Protein AF-A0A1V5IBP4-F1 (afdb_monomer_lite)

Secondary structure (DSSP, 8-state):
-----TT------TT---EETTEEPBPP--------SSS-HHHHHHHHHHHHHHHHHHHHTTSSB--

Structure (mmCIF, N/CA/C/O backbone):
data_AF-A0A1V5IBP4-F1
#
_entry.id   AF-A0A1V5IBP4-F1
#
loop_
_atom_site.group_PDB
_atom_site.id
_atom_site.type_symbol
_atom_site.label_atom_id
_atom_site.label_alt_id
_atom_site.label_comp_id
_atom_site.label_asym_id
_atom_site.label_entity_id
_atom_site.label_seq_id
_atom_site.pdbx_PDB_ins_code
_atom_site.Cartn_x
_atom_site.Cartn_y
_atom_site.Cartn_z
_atom_site.occupancy
_atom_site.B_iso_or_equiv
_atom_site.auth_seq_id
_atom_site.auth_comp_id
_atom_site.auth_asym_id
_atom_site.auth_atom_id
_atom_site.pdbx_PDB_model_num
ATOM 1 N N . MET A 1 1 ? -4.203 -4.810 24.207 1.00 61.44 1 MET A N 1
ATOM 2 C CA . MET A 1 1 ? -3.735 -5.544 23.014 1.00 61.44 1 MET A CA 1
ATOM 3 C C . MET A 1 1 ? -4.958 -5.969 22.228 1.00 61.44 1 MET A C 1
ATOM 5 O O . MET A 1 1 ? -5.781 -6.682 22.787 1.00 61.44 1 MET A O 1
ATOM 9 N N . LEU A 1 2 ? -5.113 -5.506 20.988 1.00 80.19 2 LEU A N 1
ATOM 10 C CA . LEU A 1 2 ? -6.093 -6.095 20.075 1.00 80.19 2 LEU A CA 1
ATOM 11 C C . LEU A 1 2 ? -5.480 -7.386 19.518 1.00 80.19 2 LEU A C 1
ATOM 13 O O . LEU A 1 2 ? -4.366 -7.344 19.008 1.00 80.19 2 LEU A O 1
ATOM 17 N N . THR A 1 3 ? -6.169 -8.520 19.659 1.00 87.12 3 THR A N 1
ATOM 18 C CA . THR A 1 3 ? -5.730 -9.812 19.105 1.00 87.12 3 THR A CA 1
ATOM 19 C C . THR A 1 3 ? -6.823 -10.344 18.200 1.00 87.12 3 THR A C 1
ATOM 21 O O . THR A 1 3 ? -7.941 -10.559 18.659 1.00 87.12 3 THR A O 1
ATOM 24 N N . VAL A 1 4 ? -6.495 -10.562 16.930 1.00 88.25 4 VAL A N 1
ATOM 25 C CA . VAL A 1 4 ? -7.377 -11.215 15.960 1.00 88.25 4 VAL A CA 1
ATOM 26 C C . VAL A 1 4 ? -6.893 -12.653 15.832 1.00 88.25 4 VAL A C 1
ATOM 28 O O . VAL A 1 4 ? -5.759 -12.894 15.422 1.00 88.25 4 VAL A O 1
ATOM 31 N N . ALA A 1 5 ? -7.714 -13.604 16.273 1.00 95.62 5 ALA A N 1
ATOM 32 C CA . ALA A 1 5 ? -7.383 -15.023 16.194 1.00 95.62 5 ALA A CA 1
ATOM 33 C C . ALA A 1 5 ? -7.469 -15.535 14.744 1.00 95.62 5 ALA A C 1
ATOM 35 O O . ALA A 1 5 ? -7.994 -14.859 13.859 1.00 95.62 5 ALA A O 1
ATOM 36 N N . SER A 1 6 ? -6.967 -16.750 14.502 1.00 93.62 6 SER A N 1
ATOM 37 C CA . SER A 1 6 ? -7.065 -17.397 13.188 1.00 93.62 6 SER A CA 1
ATOM 38 C C . SER A 1 6 ? -8.519 -17.432 12.695 1.00 93.62 6 SER A C 1
ATOM 40 O O . SER A 1 6 ? -9.419 -17.811 13.442 1.00 93.62 6 SER A O 1
ATOM 42 N N . GLY A 1 7 ? -8.739 -17.002 11.449 1.00 92.19 7 GLY A N 1
ATOM 43 C CA . GLY A 1 7 ? -10.067 -16.893 10.835 1.00 92.19 7 GLY A CA 1
ATOM 44 C C . GLY A 1 7 ? -10.851 -15.621 11.185 1.00 92.19 7 GLY A C 1
ATOM 45 O O . GLY A 1 7 ? -11.920 -15.412 10.620 1.00 92.19 7 GLY A O 1
ATOM 46 N N . GLY A 1 8 ? -10.346 -14.766 12.080 1.00 90.12 8 GLY A N 1
ATOM 47 C CA . GLY A 1 8 ? -10.938 -13.460 12.369 1.00 90.12 8 GLY A CA 1
ATOM 48 C C . GLY A 1 8 ? -10.574 -12.406 11.320 1.00 90.12 8 GLY A C 1
ATOM 49 O O . GLY A 1 8 ? -9.504 -12.457 10.716 1.00 90.12 8 GLY A O 1
ATOM 50 N N . SER A 1 9 ? -11.454 -11.425 11.135 1.00 86.62 9 SER A N 1
ATOM 51 C CA . SER A 1 9 ? -11.248 -10.274 10.253 1.00 86.62 9 SER A CA 1
ATOM 52 C C . SER A 1 9 ? -11.288 -8.964 11.041 1.00 86.62 9 SER A C 1
ATOM 54 O O . SER A 1 9 ? -11.927 -8.867 12.089 1.00 86.62 9 SER A O 1
ATOM 56 N N . VAL A 1 10 ? -10.596 -7.947 10.524 1.00 84.25 10 VAL A N 1
ATOM 57 C CA . VAL A 1 10 ? -10.769 -6.549 10.936 1.00 84.25 10 VAL A CA 1
ATOM 58 C C . VAL A 1 10 ? -11.426 -5.847 9.768 1.00 84.25 10 VAL A C 1
ATOM 60 O O . VAL A 1 10 ? -10.828 -5.766 8.698 1.00 84.25 10 VAL A O 1
ATOM 63 N N . ASP A 1 11 ? -12.655 -5.392 9.974 1.00 85.12 11 ASP A N 1
ATOM 64 C CA . ASP A 1 11 ? -13.368 -4.605 8.980 1.00 85.12 11 ASP A CA 1
ATOM 65 C C . ASP A 1 11 ? -13.077 -3.121 9.207 1.00 85.12 11 ASP A C 1
ATOM 67 O O . ASP A 1 11 ? -13.234 -2.607 10.320 1.00 85.12 11 ASP A O 1
ATOM 71 N N . VAL A 1 12 ? -12.591 -2.454 8.165 1.00 81.06 12 VAL A N 1
ATOM 72 C CA . VAL A 1 12 ? -12.355 -1.012 8.159 1.00 81.06 12 VAL A CA 1
ATOM 73 C C . VAL A 1 12 ? -13.348 -0.429 7.175 1.00 81.06 12 VAL A C 1
ATOM 75 O O . VAL A 1 12 ? -13.141 -0.456 5.964 1.00 81.06 12 VAL A O 1
ATOM 78 N N . GLU A 1 13 ? -14.444 0.074 7.729 1.00 83.75 13 GLU A N 1
ATOM 79 C CA . GLU A 1 13 ? -15.509 0.715 6.967 1.00 83.75 13 GLU A CA 1
ATOM 80 C C . GLU A 1 13 ? -14.991 1.898 6.144 1.00 83.75 13 GLU A C 1
ATOM 82 O O . GLU A 1 13 ? -13.953 2.498 6.445 1.00 83.75 13 GLU A O 1
ATOM 87 N N . THR A 1 14 ? -15.752 2.277 5.116 1.00 79.81 14 THR A N 1
ATOM 88 C CA . THR A 1 14 ? -15.368 3.361 4.199 1.00 79.81 14 THR A CA 1
ATOM 89 C C . THR A 1 14 ? -15.037 4.648 4.965 1.00 79.81 14 THR A C 1
ATOM 91 O O . THR A 1 14 ? -15.867 5.188 5.695 1.00 79.81 14 THR A O 1
ATOM 94 N N . GLY A 1 15 ? -13.813 5.156 4.776 1.00 79.69 15 GLY A N 1
ATOM 95 C CA . GLY A 1 15 ? -13.300 6.358 5.446 1.00 79.69 15 GLY A CA 1
ATOM 96 C C . GLY A 1 15 ? -12.699 6.126 6.841 1.00 79.69 15 GLY A C 1
ATOM 97 O O . GLY A 1 15 ? -12.149 7.066 7.421 1.00 79.69 15 GLY A O 1
ATOM 98 N N . GLY A 1 16 ? -12.767 4.903 7.376 1.00 85.50 16 GLY A N 1
ATOM 99 C CA . GLY A 1 16 ? -12.083 4.495 8.602 1.00 85.50 16 GLY A CA 1
ATOM 100 C C . GLY A 1 16 ? -10.561 4.557 8.460 1.00 85.50 16 GLY A C 1
ATOM 101 O O . GLY A 1 16 ? -10.031 4.459 7.358 1.00 85.50 16 GLY A O 1
ATOM 102 N N . LYS A 1 17 ? -9.843 4.763 9.575 1.00 85.69 17 LYS A N 1
ATOM 103 C CA . LYS A 1 17 ? -8.378 4.901 9.567 1.00 85.69 17 LYS A CA 1
ATOM 104 C C . LYS A 1 17 ? -7.692 4.108 10.663 1.00 85.69 17 LYS A C 1
ATOM 106 O O . LYS A 1 17 ? -8.148 4.103 11.806 1.00 85.69 17 LYS A O 1
ATOM 111 N N . ILE A 1 18 ? -6.534 3.537 10.338 1.00 84.81 18 ILE A N 1
ATOM 112 C CA . ILE A 1 18 ? -5.582 3.053 11.342 1.00 84.81 18 ILE A CA 1
ATOM 113 C C . ILE A 1 18 ? -4.635 4.204 11.688 1.00 84.81 18 ILE A C 1
ATOM 115 O O . ILE A 1 18 ? -3.965 4.764 10.820 1.00 84.81 18 ILE A O 1
ATOM 119 N N . LEU A 1 19 ? -4.601 4.579 12.967 1.00 85.62 19 LEU A N 1
ATOM 120 C CA . LEU A 1 19 ? -3.795 5.695 13.457 1.00 85.62 19 LEU A CA 1
ATOM 121 C C . LEU A 1 19 ? -2.559 5.186 14.204 1.00 85.62 19 LEU A C 1
ATOM 123 O O . LEU A 1 19 ? -2.650 4.311 15.064 1.00 85.62 19 LEU A O 1
ATOM 127 N N . ALA A 1 20 ? -1.420 5.809 13.937 1.00 82.44 20 ALA A N 1
ATOM 128 C CA . ALA A 1 20 ? -0.222 5.768 14.754 1.00 82.44 20 ALA A CA 1
ATOM 129 C C . ALA A 1 20 ? -0.134 7.079 15.553 1.00 82.44 20 ALA A C 1
ATOM 131 O O . ALA A 1 20 ? 0.071 8.151 14.990 1.00 82.44 20 ALA A O 1
ATOM 132 N N . ASN A 1 21 ? -0.311 7.009 16.876 1.00 85.31 21 ASN A N 1
ATOM 133 C CA . ASN A 1 21 ? -0.263 8.177 17.771 1.00 85.31 21 ASN A CA 1
ATOM 134 C C . ASN A 1 21 ? -1.191 9.337 17.349 1.00 85.31 21 ASN A C 1
ATOM 136 O O . ASN A 1 21 ? -0.811 10.502 17.406 1.00 85.31 21 ASN A O 1
ATOM 140 N N . GLY A 1 22 ? -2.416 9.016 16.922 1.00 86.38 22 GLY A N 1
ATOM 141 C CA . GLY A 1 22 ? -3.426 10.009 16.533 1.00 86.38 22 GLY A CA 1
ATOM 142 C C . GLY A 1 22 ? -3.332 10.495 15.085 1.00 86.38 22 GLY A C 1
ATOM 143 O O . GLY A 1 22 ? -4.256 11.155 14.619 1.00 86.38 22 GLY A O 1
ATOM 144 N N . THR A 1 23 ? -2.289 10.106 14.352 1.00 85.25 23 THR A N 1
ATOM 145 C CA . THR A 1 23 ? -2.117 10.437 12.933 1.00 85.25 23 THR A CA 1
ATOM 146 C C . THR A 1 23 ? -2.147 9.165 12.105 1.00 85.25 23 THR A C 1
ATOM 148 O O . THR A 1 23 ? -1.641 8.127 12.519 1.00 85.25 23 THR A O 1
ATOM 151 N N . GLN A 1 24 ? -2.751 9.213 10.926 1.00 86.25 24 GLN A N 1
ATOM 152 C CA . GLN A 1 24 ? -2.678 8.097 9.990 1.00 86.25 24 GLN A CA 1
ATOM 153 C C . GLN A 1 24 ? -1.222 7.896 9.542 1.00 86.25 24 GLN A C 1
ATOM 155 O O . GLN A 1 24 ? -0.499 8.872 9.344 1.00 86.25 24 GLN A O 1
ATOM 160 N N . ALA A 1 25 ? -0.773 6.649 9.410 1.00 83.50 25 ALA A N 1
ATOM 161 C CA . ALA A 1 25 ? 0.590 6.386 8.959 1.00 83.50 25 ALA A CA 1
ATOM 162 C C . ALA A 1 25 ? 0.763 6.844 7.497 1.00 83.50 25 ALA A C 1
ATOM 164 O O . ALA A 1 25 ? -0.001 6.421 6.628 1.00 83.50 25 ALA A O 1
ATOM 165 N N . SER A 1 26 ? 1.748 7.705 7.224 1.00 80.62 26 SER A N 1
ATOM 166 C CA . SER A 1 26 ? 2.135 8.053 5.849 1.00 80.62 26 SER A CA 1
ATOM 167 C C . SER A 1 26 ? 2.775 6.858 5.154 1.00 80.62 26 SER A C 1
ATOM 169 O O . SER A 1 26 ? 3.489 6.072 5.785 1.00 80.62 26 SER A O 1
ATOM 171 N N . HIS A 1 27 ? 2.537 6.737 3.851 1.00 84.19 27 HIS A N 1
ATOM 172 C CA . HIS A 1 27 ?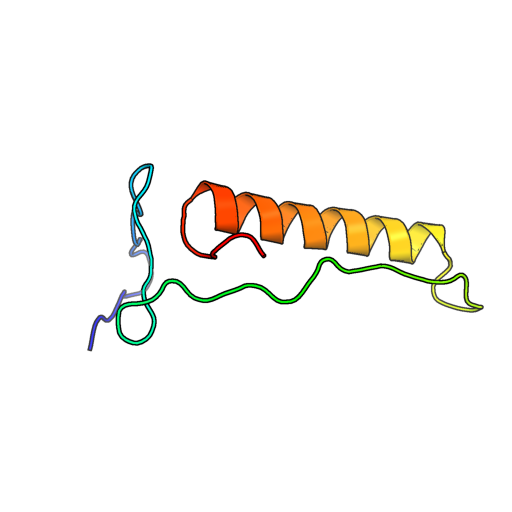 3.213 5.742 3.032 1.00 84.19 27 HIS A CA 1
ATOM 173 C C . HIS A 1 27 ? 4.623 6.204 2.616 1.00 84.19 27 HIS A C 1
ATOM 175 O O . HIS A 1 27 ? 4.973 7.381 2.705 1.00 84.19 27 HIS A O 1
ATOM 181 N N . ILE A 1 28 ? 5.454 5.250 2.181 1.00 79.50 28 ILE A N 1
ATOM 182 C CA . ILE A 1 28 ? 6.702 5.528 1.453 1.00 79.50 28 ILE A CA 1
ATOM 183 C C . ILE A 1 28 ? 6.316 5.802 0.006 1.00 79.50 28 ILE A C 1
ATOM 185 O O . ILE A 1 28 ? 5.568 4.998 -0.535 1.00 79.50 28 ILE A O 1
ATOM 189 N N . ALA A 1 29 ? 6.858 6.859 -0.605 1.00 82.81 29 ALA A N 1
ATOM 190 C CA . ALA A 1 29 ? 6.613 7.212 -2.005 1.00 82.81 29 ALA A CA 1
ATOM 191 C C . ALA A 1 29 ? 6.619 6.002 -2.958 1.00 82.81 29 ALA A C 1
ATOM 193 O O . ALA A 1 29 ? 7.398 5.061 -2.773 1.00 82.81 29 ALA A O 1
ATOM 194 N N . ASP A 1 30 ? 5.777 6.084 -3.990 1.00 83.38 30 ASP A N 1
ATOM 195 C CA . ASP A 1 30 ? 5.642 5.071 -5.033 1.00 83.38 30 ASP A CA 1
ATOM 196 C C . ASP A 1 30 ? 6.991 4.560 -5.534 1.00 83.38 30 ASP A C 1
ATOM 198 O O . ASP A 1 30 ? 7.946 5.314 -5.762 1.00 83.38 30 ASP A O 1
ATOM 202 N N . ALA A 1 31 ? 7.048 3.250 -5.762 1.00 85.69 31 ALA A N 1
ATOM 203 C CA . ALA A 1 31 ? 8.219 2.664 -6.371 1.00 85.69 31 ALA A CA 1
ATOM 204 C C . ALA A 1 31 ? 8.356 3.182 -7.809 1.00 85.69 31 ALA A C 1
ATOM 206 O O . ALA A 1 31 ? 7.390 3.241 -8.573 1.00 85.69 31 ALA A O 1
ATOM 207 N N . ALA A 1 32 ? 9.583 3.530 -8.180 1.00 82.62 32 ALA A N 1
ATOM 208 C CA . ALA A 1 32 ? 9.959 3.913 -9.531 1.00 82.62 32 ALA A CA 1
ATOM 209 C C . ALA A 1 32 ? 11.317 3.293 -9.862 1.00 82.62 32 ALA A C 1
ATOM 211 O O . ALA A 1 32 ? 12.172 3.154 -8.985 1.00 82.62 32 ALA A O 1
ATOM 212 N N . VAL A 1 33 ? 11.524 2.923 -11.128 1.00 77.56 33 VAL A N 1
ATOM 213 C CA . VAL A 1 33 ? 12.762 2.270 -11.566 1.00 77.56 33 VAL A CA 1
ATOM 214 C C . VAL A 1 33 ? 13.391 2.926 -12.780 1.00 77.56 33 VAL A C 1
ATOM 216 O O . VAL A 1 33 ? 12.734 3.232 -13.776 1.00 77.56 33 VAL A O 1
ATOM 219 N N . ALA A 1 34 ? 14.712 3.082 -12.687 1.00 69.00 34 ALA A N 1
ATOM 220 C CA . ALA A 1 34 ? 15.596 3.387 -13.799 1.00 69.00 34 ALA A CA 1
ATOM 221 C C . ALA A 1 34 ? 16.035 2.087 -14.495 1.00 69.00 34 ALA A C 1
ATOM 223 O O . ALA A 1 34 ? 16.228 1.065 -13.844 1.00 69.00 34 ALA A O 1
ATOM 224 N N . ALA A 1 35 ? 16.199 2.117 -15.820 1.00 65.44 35 ALA A N 1
ATOM 225 C CA . ALA A 1 35 ? 16.588 0.936 -16.594 1.00 65.44 35 ALA A CA 1
ATOM 226 C C . ALA A 1 35 ? 17.911 0.318 -16.086 1.00 65.44 35 ALA A C 1
ATOM 228 O O . ALA A 1 35 ? 18.884 1.038 -15.863 1.00 65.44 35 ALA A O 1
ATOM 229 N N . GLY A 1 36 ? 17.948 -1.012 -15.937 1.00 66.44 36 GLY A N 1
ATOM 230 C CA . GLY A 1 36 ? 19.105 -1.778 -15.461 1.00 66.44 36 GLY A CA 1
ATOM 231 C C . GLY A 1 36 ? 19.253 -3.125 -16.178 1.00 66.44 36 GLY A C 1
ATOM 232 O O . GLY A 1 36 ? 18.396 -3.510 -16.970 1.00 66.44 36 GLY A O 1
ATOM 233 N N . THR A 1 37 ? 20.369 -3.819 -15.937 1.00 64.00 37 THR A N 1
ATOM 234 C CA . THR A 1 37 ? 20.772 -5.039 -16.665 1.00 64.00 37 THR A CA 1
ATOM 235 C C . THR A 1 37 ? 20.090 -6.329 -16.198 1.00 64.00 37 THR A C 1
ATOM 237 O O . THR A 1 37 ? 20.052 -7.276 -16.979 1.00 64.00 37 THR A O 1
ATOM 240 N N . ALA A 1 38 ? 19.569 -6.390 -14.968 1.00 71.94 38 ALA A N 1
ATOM 241 C CA . ALA A 1 38 ? 18.731 -7.485 -14.466 1.00 71.94 38 ALA A CA 1
ATOM 242 C C . ALA A 1 38 ? 18.036 -7.091 -13.140 1.00 71.94 38 ALA A C 1
ATOM 244 O O . ALA A 1 38 ? 18.684 -6.444 -12.309 1.00 71.94 38 ALA A O 1
ATOM 245 N N . PRO A 1 39 ? 16.780 -7.517 -12.888 1.00 69.75 39 PRO A N 1
ATOM 246 C CA . PRO A 1 39 ? 15.846 -8.109 -13.859 1.00 69.75 39 PRO A CA 1
ATOM 247 C C . PRO A 1 39 ? 15.551 -7.124 -14.999 1.00 69.75 39 PRO A C 1
ATOM 249 O O . PRO A 1 39 ? 15.922 -5.948 -14.904 1.00 69.75 39 PRO A O 1
ATOM 252 N N . ASP A 1 40 ? 14.975 -7.599 -16.106 1.00 81.56 40 ASP A N 1
ATOM 253 C CA .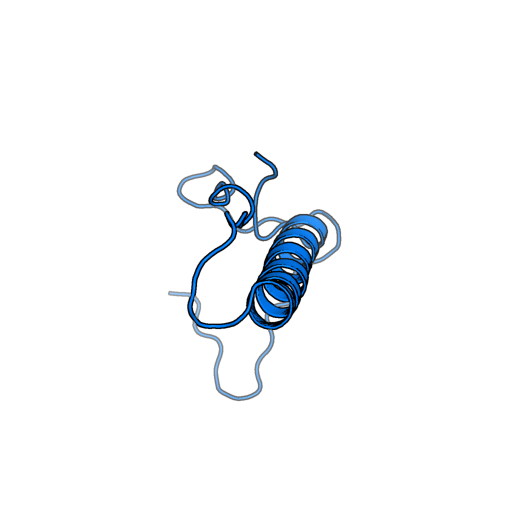 ASP A 1 40 ? 14.719 -6.694 -17.223 1.00 81.56 40 ASP A CA 1
ATOM 254 C C . ASP A 1 40 ? 13.732 -5.587 -16.807 1.00 81.56 40 ASP A C 1
ATOM 256 O O . ASP A 1 40 ? 12.973 -5.710 -15.838 1.00 81.56 40 ASP A O 1
ATOM 260 N N . LYS A 1 41 ? 13.770 -4.453 -17.514 1.00 83.00 41 LYS A N 1
ATOM 261 C CA . LYS A 1 41 ? 12.940 -3.303 -17.147 1.00 83.00 41 LYS A CA 1
ATOM 262 C C . LYS A 1 41 ? 11.443 -3.647 -17.142 1.00 83.00 41 LYS A C 1
ATOM 264 O O . LYS A 1 41 ? 10.732 -3.143 -16.280 1.00 83.00 41 LYS A O 1
ATOM 269 N N . ALA A 1 42 ? 10.966 -4.480 -18.063 1.00 85.25 42 ALA A N 1
ATOM 270 C CA . ALA A 1 42 ? 9.553 -4.832 -18.147 1.00 85.25 42 ALA A CA 1
ATOM 271 C C . ALA A 1 42 ? 9.122 -5.729 -16.975 1.00 85.25 42 ALA A C 1
ATOM 273 O O . ALA A 1 42 ? 8.055 -5.516 -16.397 1.00 85.25 42 ALA A O 1
ATOM 274 N N . GLU A 1 43 ? 9.961 -6.688 -16.581 1.00 84.44 43 GLU A N 1
ATOM 275 C CA . GLU A 1 43 ? 9.754 -7.522 -15.396 1.00 84.44 43 GLU A CA 1
ATOM 276 C C . GLU A 1 43 ? 9.685 -6.675 -14.121 1.00 84.44 43 GLU A C 1
ATOM 278 O O . GLU A 1 43 ? 8.772 -6.853 -13.309 1.00 84.44 43 GLU A O 1
ATOM 283 N N . PHE A 1 44 ? 10.602 -5.716 -13.952 1.00 87.19 44 PHE A N 1
ATOM 284 C CA . PHE A 1 44 ? 10.582 -4.838 -12.782 1.00 87.19 44 PHE A CA 1
ATOM 285 C C . PH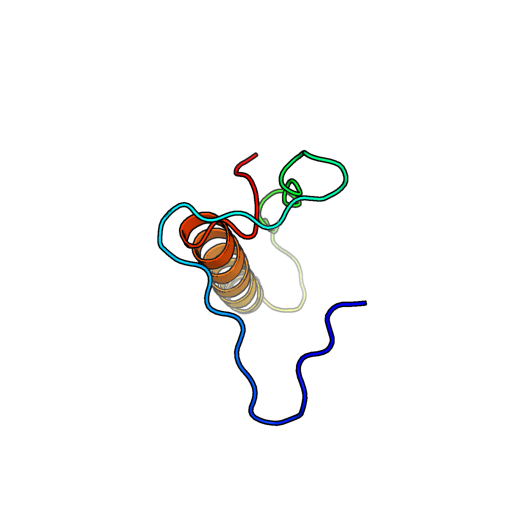E A 1 44 ? 9.380 -3.882 -12.810 1.00 87.19 44 PHE A C 1
ATOM 287 O O . PHE A 1 44 ? 8.695 -3.728 -11.797 1.00 87.19 44 PHE A O 1
ATOM 294 N N . ASP A 1 45 ? 9.065 -3.282 -13.961 1.00 88.56 45 ASP A N 1
ATOM 295 C CA . ASP A 1 45 ? 7.909 -2.392 -14.122 1.00 88.56 45 ASP A CA 1
ATOM 296 C C . ASP A 1 45 ? 6.595 -3.109 -13.763 1.00 88.56 45 ASP A C 1
ATOM 298 O O . ASP A 1 45 ? 5.714 -2.520 -13.133 1.00 88.56 45 ASP A O 1
ATOM 302 N N . ALA A 1 46 ? 6.470 -4.401 -14.088 1.00 90.00 46 ALA A N 1
ATOM 303 C CA . ALA A 1 46 ? 5.310 -5.203 -13.708 1.00 90.00 46 ALA A CA 1
ATOM 304 C C . ALA A 1 46 ? 5.185 -5.382 -12.184 1.00 90.00 46 ALA A C 1
ATOM 306 O O . ALA A 1 46 ? 4.071 -5.409 -11.653 1.00 90.00 46 ALA A O 1
ATOM 307 N N . VAL A 1 47 ? 6.305 -5.497 -11.464 1.00 91.25 47 VAL A N 1
ATOM 308 C CA . VAL A 1 47 ? 6.315 -5.552 -9.994 1.00 91.25 47 VAL A CA 1
ATOM 309 C C . VAL A 1 47 ? 5.989 -4.185 -9.399 1.00 91.25 47 VAL A C 1
ATOM 311 O O . VAL A 1 47 ? 5.156 -4.116 -8.499 1.00 91.25 47 VAL A O 1
ATOM 314 N N . VAL A 1 48 ? 6.572 -3.105 -9.927 1.00 91.62 48 VAL A N 1
ATOM 315 C CA . VAL A 1 48 ? 6.276 -1.725 -9.504 1.00 91.62 48 VAL A CA 1
ATOM 316 C C . VAL A 1 48 ? 4.794 -1.416 -9.660 1.00 91.62 48 VAL A C 1
ATOM 318 O O . VAL A 1 48 ? 4.168 -0.943 -8.717 1.00 91.62 48 VAL A O 1
ATOM 321 N N . GLY A 1 49 ? 4.203 -1.759 -10.806 1.00 92.69 49 GLY A N 1
ATOM 322 C CA . GLY A 1 49 ? 2.777 -1.552 -11.040 1.00 92.69 49 GLY A CA 1
ATOM 323 C C . GLY A 1 49 ? 1.906 -2.287 -10.019 1.00 92.69 49 GLY A C 1
ATOM 324 O O . GLY A 1 49 ? 0.958 -1.714 -9.486 1.00 92.69 49 GLY A O 1
ATOM 325 N N . LYS A 1 50 ? 2.253 -3.537 -9.684 1.00 93.62 50 LYS A N 1
ATOM 326 C CA . LYS A 1 50 ? 1.547 -4.304 -8.644 1.00 93.62 50 LYS A CA 1
ATOM 327 C C . LYS A 1 50 ? 1.742 -3.707 -7.252 1.00 93.62 50 LYS A C 1
ATOM 329 O O . LYS A 1 50 ? 0.789 -3.676 -6.482 1.00 93.62 50 LYS A O 1
ATOM 334 N N . LEU A 1 51 ? 2.946 -3.240 -6.931 1.00 93.50 51 LEU A N 1
ATOM 335 C CA 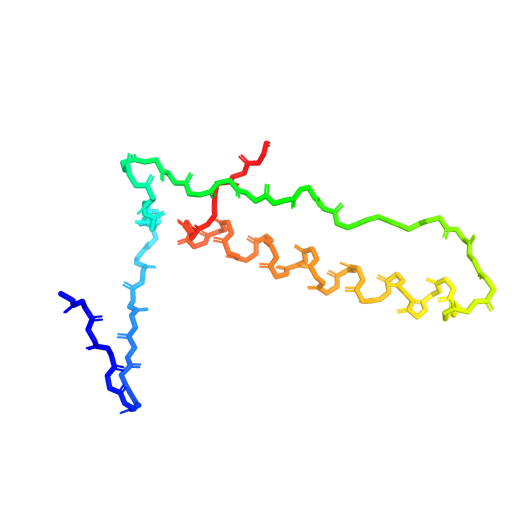. LEU A 1 51 ? 3.245 -2.638 -5.636 1.00 93.50 51 LEU A CA 1
ATOM 336 C C . LEU A 1 51 ? 2.473 -1.329 -5.448 1.00 93.50 51 LEU A C 1
ATOM 338 O O . LEU A 1 51 ? 1.769 -1.187 -4.453 1.00 93.50 51 LEU A O 1
ATOM 342 N N . ASN A 1 52 ? 2.516 -0.426 -6.428 1.00 93.25 52 ASN A N 1
ATOM 343 C CA . ASN A 1 52 ? 1.809 0.853 -6.353 1.00 93.25 52 ASN A CA 1
ATOM 344 C C . ASN A 1 52 ? 0.280 0.649 -6.337 1.00 93.25 52 ASN A C 1
ATOM 346 O O . ASN A 1 52 ? -0.434 1.363 -5.641 1.00 93.25 52 ASN A O 1
ATOM 350 N N . ALA A 1 53 ? -0.242 -0.388 -7.008 1.00 94.50 53 ALA A N 1
ATOM 351 C CA . ALA A 1 53 ? -1.654 -0.761 -6.891 1.00 94.50 53 ALA A CA 1
ATOM 352 C C . ALA A 1 53 ? -2.037 -1.218 -5.469 1.00 94.50 53 ALA A C 1
ATOM 354 O O . ALA A 1 53 ? -3.128 -0.902 -4.996 1.00 94.50 53 ALA A O 1
ATOM 355 N N . VAL A 1 54 ? -1.149 -1.939 -4.772 1.00 93.00 54 VAL A N 1
ATOM 356 C CA . VAL A 1 54 ? -1.353 -2.295 -3.358 1.00 93.00 54 VAL A CA 1
ATOM 357 C C . VAL A 1 54 ? -1.321 -1.046 -2.477 1.00 93.00 54 VAL A C 1
ATOM 359 O O . VAL A 1 54 ? -2.193 -0.917 -1.621 1.00 93.00 54 VAL A O 1
ATOM 362 N N . LEU A 1 55 ? -0.381 -0.117 -2.698 1.00 92.31 55 LEU A N 1
ATOM 363 C CA . LEU A 1 55 ? -0.350 1.162 -1.973 1.00 92.31 55 LEU A CA 1
ATOM 364 C C . LEU A 1 55 ? -1.686 1.902 -2.129 1.00 92.31 55 LEU A C 1
ATOM 366 O O . LEU A 1 55 ? -2.334 2.193 -1.126 1.00 92.31 55 LEU A O 1
ATOM 370 N N . ALA A 1 56 ? -2.155 2.084 -3.365 1.00 89.94 56 ALA A N 1
ATOM 371 C CA . ALA A 1 56 ? -3.417 2.764 -3.653 1.00 89.94 56 ALA A CA 1
ATOM 372 C C . ALA A 1 56 ? -4.636 2.075 -3.012 1.00 89.94 56 ALA A C 1
ATOM 374 O O . ALA A 1 56 ? -5.548 2.736 -2.513 1.00 89.94 56 ALA A O 1
ATOM 375 N N . ALA A 1 57 ? -4.665 0.739 -2.985 1.00 89.75 57 ALA A N 1
ATOM 376 C CA . ALA A 1 57 ? -5.737 0.002 -2.320 1.00 89.75 57 ALA A CA 1
ATOM 377 C C . ALA A 1 57 ? -5.757 0.271 -0.806 1.00 89.75 57 ALA A C 1
ATOM 379 O O . ALA A 1 57 ? -6.827 0.479 -0.235 1.00 89.75 57 ALA A O 1
ATOM 380 N N . LEU A 1 58 ? -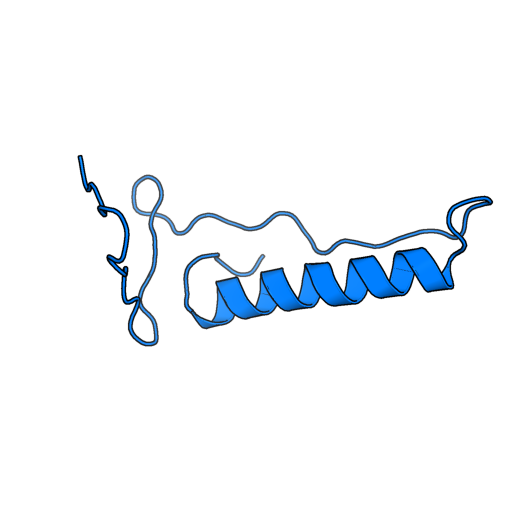4.583 0.307 -0.166 1.00 88.75 58 LEU A N 1
ATOM 381 C CA . LEU A 1 58 ? -4.441 0.589 1.265 1.00 88.75 58 LEU A CA 1
ATOM 382 C C . LEU A 1 58 ? -4.807 2.039 1.615 1.00 88.75 58 LEU A C 1
ATOM 384 O O . LEU A 1 58 ? -5.365 2.28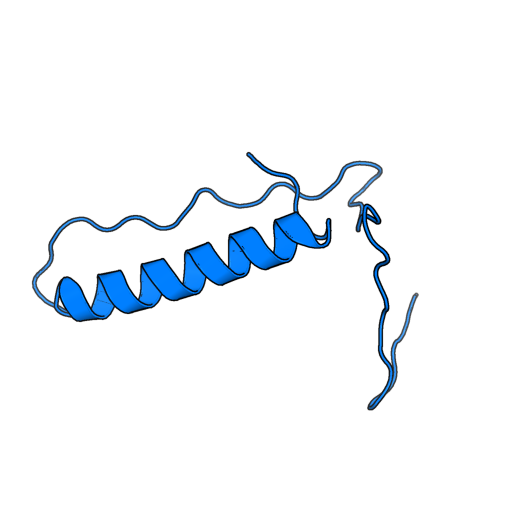8 2.684 1.00 88.75 58 LEU A O 1
ATOM 388 N N . GLU A 1 59 ? -4.538 2.989 0.723 1.00 88.50 59 GLU A N 1
ATOM 389 C CA . GLU A 1 59 ? -5.017 4.370 0.850 1.00 88.50 59 GLU A CA 1
ATOM 390 C C . GLU A 1 59 ? -6.540 4.459 0.717 1.00 88.50 59 GLU A C 1
ATOM 392 O O . GLU A 1 59 ? -7.194 5.119 1.526 1.00 88.50 59 GLU A O 1
ATOM 397 N N . GLY A 1 60 ? -7.122 3.752 -0.259 1.00 83.75 60 GLY A N 1
ATOM 398 C CA . GLY A 1 60 ? -8.563 3.753 -0.524 1.00 83.75 60 GLY A CA 1
ATOM 399 C C . GLY A 1 60 ? -9.408 3.232 0.642 1.00 83.75 60 GLY A C 1
ATOM 400 O O . GLY A 1 60 ? -10.509 3.731 0.871 1.00 83.75 60 GLY A O 1
ATOM 401 N N . VAL A 1 61 ? -8.878 2.282 1.421 1.00 85.25 61 VAL A N 1
ATOM 402 C CA . VAL A 1 61 ? -9.510 1.784 2.660 1.00 85.25 61 VAL A CA 1
ATOM 403 C C . VAL A 1 61 ? -9.067 2.548 3.918 1.00 85.25 61 VAL A C 1
ATOM 405 O O . VAL A 1 61 ? -9.395 2.150 5.031 1.00 85.25 61 VAL A O 1
ATOM 408 N N . GLY A 1 62 ? -8.287 3.623 3.766 1.00 82.50 62 GLY A N 1
ATOM 409 C CA . GLY A 1 62 ? -7.837 4.475 4.867 1.00 82.50 62 GLY A CA 1
ATOM 410 C C . GLY A 1 62 ? -6.821 3.826 5.817 1.00 82.50 62 GLY A C 1
ATOM 411 O O . GLY A 1 62 ? -6.584 4.316 6.922 1.00 82.50 62 GLY A O 1
ATOM 412 N N . VAL A 1 63 ? -6.138 2.764 5.400 1.00 86.00 63 VAL A N 1
ATOM 413 C CA . VAL A 1 63 ? -5.029 2.187 6.177 1.00 86.00 63 VAL A CA 1
ATOM 414 C C . VAL A 1 63 ? -3.796 3.098 6.126 1.00 86.00 63 VAL A C 1
ATOM 416 O O . VAL A 1 63 ? -3.156 3.300 7.158 1.00 86.00 63 VAL A O 1
ATOM 419 N N . LEU A 1 64 ? -3.503 3.697 4.967 1.00 86.81 64 LEU A N 1
ATOM 420 C CA . LEU A 1 64 ? -2.386 4.629 4.758 1.00 86.81 64 LEU A CA 1
ATOM 421 C C . LEU A 1 64 ? -2.886 6.028 4.377 1.00 86.81 64 LEU A C 1
ATOM 423 O O . LEU A 1 64 ? -3.921 6.169 3.726 1.00 86.81 64 LEU A O 1
ATOM 427 N N . ALA A 1 65 ? -2.162 7.068 4.792 1.00 85.38 65 ALA A N 1
ATOM 428 C CA . ALA A 1 65 ? -2.383 8.426 4.299 1.00 85.38 65 ALA A CA 1
ATOM 429 C C . ALA A 1 65 ? -1.726 8.596 2.928 1.00 85.38 65 ALA A C 1
ATOM 431 O O . ALA A 1 65 ? -0.620 8.088 2.740 1.00 85.38 65 ALA A O 1
ATOM 432 N N . SER A 1 66 ? -2.359 9.348 2.022 1.00 81.06 66 SER A N 1
ATOM 433 C CA . SER A 1 66 ? -1.701 9.802 0.795 1.00 81.06 66 SER A CA 1
ATOM 434 C C . SER A 1 66 ? -0.570 10.782 1.130 1.00 81.06 66 SER A C 1
ATOM 436 O O . SER A 1 66 ? -0.700 11.567 2.075 1.00 81.06 66 SER A O 1
ATOM 438 N N . SER A 1 67 ? 0.521 10.724 0.370 1.00 71.75 67 SER A N 1
ATOM 439 C CA . SER A 1 67 ? 1.703 11.581 0.516 1.00 71.75 67 SER A CA 1
ATOM 440 C C . SER A 1 67 ? 1.478 12.955 -0.098 1.00 71.75 67 SER A C 1
ATOM 442 O O . SER A 1 67 ? 0.737 13.036 -1.104 1.00 71.75 67 SER A O 1
#

pLDDT: mean 84.15, std 7.48, range [61.44, 95.62]

Sequence (67 aa):
MLTVASGGSVDVETGGKILANGTQASHIADAAVAAGTAPDKAEFDAVVGKLNAVLAALEGVGVLASS

Radius of gyration: 15.96 Å; chains: 1; bounding box: 36×29×41 Å

Foldseek 3Di:
DDDADPPGDDDQPFPRADDDVNHQAADDDQDDDDADDPPGPVVVVVVSVVVVVVVVVCVRSHHHPYD